Protein AF-A0A1V5IQ50-F1 (afdb_monomer_lite)

Sequence (76 aa):
MERNKWEHTRLIAFEAKVGSHLDYKTLPKSLNDYLPLDGKQTKTKSVEHQQAMEALRKERAEAKARIEQLKKEQQL

Foldseek 3Di:
DVVVVVVVVLVVVLVVPDDPPDDPVPRQPDSCCVPNPVPDNPPPPDPVNVVVVVVVVVVVVVVVVVVVVVVVVVVD

Radius of gyration: 20.82 Å; chains: 1; bounding box: 48×29×55 Å

pLDDT: mean 81.31, std 10.09, range [52.16, 93.88]

Structure (mmCIF, N/CA/C/O backbone):
data_AF-A0A1V5IQ50-F1
#
_entry.id   AF-A0A1V5IQ50-F1
#
loop_
_atom_site.group_PDB
_atom_site.id
_atom_site.type_symbol
_atom_site.label_atom_id
_atom_site.label_alt_id
_atom_site.label_comp_id
_atom_site.label_asym_id
_atom_site.label_entity_id
_atom_site.label_seq_id
_atom_site.pdbx_PDB_ins_code
_atom_site.Cartn_x
_atom_site.Cartn_y
_atom_site.Cartn_z
_atom_site.occupancy
_atom_site.B_iso_or_equiv
_atom_site.auth_seq_id
_atom_site.auth_comp_id
_atom_site.auth_asym_id
_atom_site.auth_atom_id
_atom_site.pdbx_PDB_model_num
ATOM 1 N N . MET A 1 1 ? 22.129 -0.789 -18.954 1.00 61.91 1 MET A N 1
ATOM 2 C CA . MET A 1 1 ? 21.543 0.149 -19.941 1.00 61.91 1 MET A CA 1
ATOM 3 C C . MET A 1 1 ? 20.045 -0.071 -20.109 1.00 61.91 1 MET A C 1
ATOM 5 O O . MET A 1 1 ? 19.305 0.877 -19.907 1.00 61.91 1 MET A O 1
ATOM 9 N N . GLU A 1 2 ? 19.571 -1.283 -20.413 1.00 79.38 2 GLU A N 1
ATOM 10 C CA . GLU A 1 2 ? 18.125 -1.519 -20.596 1.00 79.38 2 GLU A CA 1
ATOM 11 C C . GLU A 1 2 ? 17.313 -1.492 -19.297 1.00 79.38 2 GLU A C 1
ATOM 13 O O . GLU A 1 2 ? 16.255 -0.872 -19.260 1.00 79.38 2 GLU A O 1
ATOM 18 N N . ARG A 1 3 ? 17.830 -2.076 -18.207 1.00 82.69 3 ARG A N 1
ATOM 19 C CA . ARG A 1 3 ? 17.147 -2.069 -16.900 1.00 82.69 3 ARG A CA 1
ATOM 20 C C . ARG A 1 3 ? 16.823 -0.649 -16.417 1.00 82.69 3 ARG A C 1
ATOM 22 O O . ARG A 1 3 ? 15.684 -0.380 -16.063 1.00 82.69 3 ARG A O 1
ATOM 29 N N . ASN A 1 4 ? 17.776 0.278 -16.523 1.00 85.12 4 ASN A N 1
ATOM 30 C CA . ASN A 1 4 ? 17.583 1.679 -16.130 1.00 85.12 4 ASN A CA 1
ATOM 31 C C . ASN A 1 4 ? 16.514 2.387 -16.981 1.00 85.12 4 ASN A C 1
ATOM 33 O O . ASN A 1 4 ? 15.781 3.226 -16.465 1.00 85.12 4 ASN A O 1
ATOM 37 N N . LYS A 1 5 ? 16.399 2.045 -18.276 1.00 89.62 5 LYS A N 1
ATOM 38 C CA . LYS A 1 5 ? 15.335 2.582 -19.142 1.00 89.62 5 LYS A CA 1
ATOM 39 C C . LYS A 1 5 ? 13.965 2.109 -18.661 1.00 89.62 5 LYS A C 1
ATOM 41 O O . LYS A 1 5 ? 13.068 2.925 -18.490 1.00 89.62 5 LYS A O 1
ATOM 46 N N . TRP A 1 6 ? 13.832 0.817 -18.365 1.00 87.81 6 TRP A N 1
ATOM 47 C CA . TRP A 1 6 ? 12.595 0.248 -17.828 1.00 87.81 6 TRP A CA 1
ATOM 48 C C . TRP A 1 6 ? 12.233 0.799 -16.446 1.00 87.81 6 TRP A C 1
ATOM 50 O O . TRP A 1 6 ? 11.064 1.069 -16.185 1.00 87.81 6 TRP A O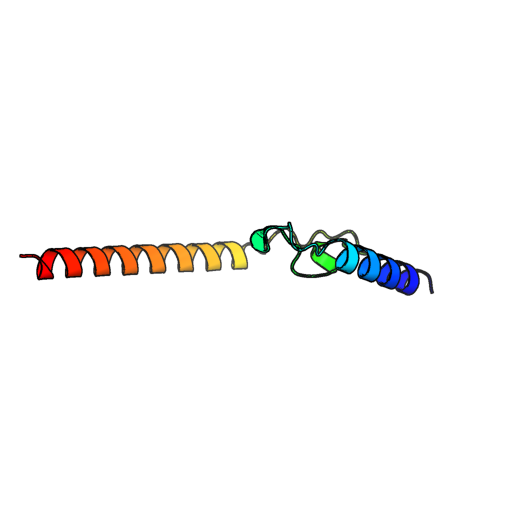 1
ATOM 60 N N . GLU A 1 7 ? 13.217 1.019 -15.574 1.00 88.12 7 GLU A N 1
ATOM 61 C CA . GLU A 1 7 ? 13.007 1.657 -14.270 1.00 88.12 7 GLU A CA 1
ATOM 62 C C . GLU A 1 7 ? 12.504 3.096 -14.410 1.00 88.12 7 GLU A C 1
ATOM 64 O O . GLU A 1 7 ? 11.556 3.478 -13.723 1.00 88.12 7 GLU A O 1
ATOM 69 N N . HIS A 1 8 ? 13.081 3.866 -15.335 1.00 91.25 8 HIS A N 1
ATOM 70 C CA . HIS A 1 8 ? 12.654 5.231 -15.621 1.00 91.25 8 HIS A CA 1
ATOM 71 C C . HIS A 1 8 ? 11.226 5.285 -16.184 1.00 91.25 8 HIS A C 1
ATOM 73 O O . HIS A 1 8 ? 10.384 6.021 -15.675 1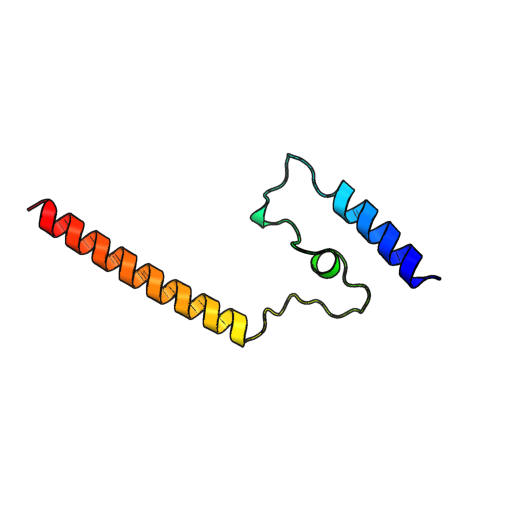.00 91.25 8 HIS A O 1
ATOM 79 N N . THR A 1 9 ? 10.908 4.451 -17.178 1.00 90.94 9 THR A N 1
ATOM 80 C CA . THR A 1 9 ? 9.545 4.357 -17.727 1.00 90.94 9 THR A CA 1
ATOM 81 C C . THR A 1 9 ? 8.537 3.927 -16.662 1.00 90.94 9 THR A C 1
ATOM 83 O O . THR A 1 9 ? 7.432 4.466 -16.596 1.00 90.94 9 THR A O 1
ATOM 86 N N . ARG A 1 10 ? 8.919 2.987 -15.790 1.00 89.81 10 ARG A N 1
ATOM 87 C CA . ARG A 1 10 ? 8.089 2.544 -14.667 1.00 89.81 10 ARG A CA 1
ATOM 88 C C . ARG A 1 10 ? 7.789 3.680 -13.692 1.00 89.81 10 ARG A C 1
ATOM 90 O O . ARG A 1 10 ? 6.660 3.761 -13.216 1.00 89.81 10 ARG A O 1
ATOM 97 N N . LEU A 1 11 ? 8.771 4.532 -13.402 1.00 89.44 11 LEU A N 1
ATOM 98 C CA . LEU A 1 11 ? 8.587 5.699 -12.542 1.00 89.44 11 LEU A CA 1
ATOM 99 C C . LEU A 1 11 ? 7.570 6.672 -13.149 1.00 89.44 11 LEU A C 1
ATOM 101 O O . LEU A 1 11 ? 6.581 6.987 -12.495 1.00 89.44 11 LEU A O 1
ATOM 105 N N . ILE A 1 12 ? 7.749 7.044 -14.420 1.00 90.00 12 ILE A N 1
ATOM 106 C CA . ILE A 1 12 ? 6.822 7.938 -15.135 1.00 90.00 12 ILE A CA 1
ATOM 107 C C . ILE A 1 12 ? 5.396 7.379 -15.099 1.00 90.00 12 ILE A C 1
ATOM 109 O O . ILE A 1 12 ? 4.444 8.084 -14.771 1.00 90.00 12 ILE A O 1
ATOM 113 N N . ALA A 1 13 ? 5.236 6.090 -15.402 1.00 87.88 13 ALA A N 1
ATOM 114 C CA . ALA A 1 13 ? 3.931 5.444 -15.398 1.00 87.88 13 ALA A CA 1
ATOM 115 C C . ALA A 1 13 ? 3.305 5.364 -13.993 1.00 87.88 13 ALA A C 1
ATOM 117 O O . ALA A 1 13 ? 2.081 5.365 -13.879 1.00 87.88 13 ALA A O 1
ATOM 118 N N . PHE A 1 14 ? 4.112 5.253 -12.933 1.00 86.81 14 PHE A N 1
ATOM 119 C CA . PHE A 1 14 ? 3.627 5.242 -11.552 1.00 86.81 14 PHE A CA 1
ATOM 120 C C . PHE A 1 14 ? 3.134 6.624 -11.132 1.00 86.81 14 PHE A C 1
ATOM 122 O O . PHE A 1 14 ? 2.037 6.739 -10.595 1.00 86.81 14 PHE A O 1
ATOM 129 N N . GLU A 1 15 ? 3.904 7.667 -11.431 1.00 85.19 15 GLU A N 1
ATOM 130 C CA . GLU A 1 15 ? 3.544 9.050 -11.117 1.00 85.19 15 GLU A CA 1
ATOM 131 C C . GLU A 1 15 ? 2.300 9.494 -11.891 1.00 85.19 15 GLU A C 1
ATOM 133 O O . GLU A 1 15 ? 1.372 10.040 -11.299 1.00 85.19 15 GLU A O 1
ATOM 138 N N . ALA A 1 16 ? 2.211 9.155 -13.180 1.00 85.81 16 ALA A N 1
ATOM 139 C CA . ALA A 1 16 ? 1.035 9.442 -14.003 1.00 85.81 16 ALA A CA 1
ATOM 140 C C . ALA A 1 16 ? -0.239 8.733 -13.511 1.00 85.81 16 ALA A C 1
ATOM 142 O O . ALA A 1 16 ? -1.349 9.209 -13.748 1.00 85.81 16 ALA A O 1
ATOM 143 N N . LYS A 1 17 ? -0.098 7.590 -12.825 1.00 79.12 17 LYS A N 1
ATOM 144 C CA . LYS A 1 17 ? -1.232 6.859 -12.256 1.00 79.12 17 LYS A CA 1
ATOM 145 C C . LYS A 1 17 ? -1.815 7.559 -11.032 1.00 79.12 17 LYS A C 1
ATOM 147 O O . LYS A 1 17 ? -2.985 7.342 -10.744 1.00 79.12 17 LYS A O 1
ATOM 152 N N . VAL A 1 18 ? -1.057 8.368 -10.296 1.00 72.56 18 VAL A N 1
ATOM 153 C CA . VAL A 1 18 ? -1.550 9.021 -9.074 1.00 72.56 18 VAL A CA 1
ATOM 154 C C . VAL A 1 18 ? -2.383 10.254 -9.447 1.00 72.56 18 VAL A C 1
ATOM 156 O O . VAL A 1 18 ? -1.906 11.382 -9.462 1.00 72.56 18 VAL A O 1
ATOM 159 N N . GLY A 1 19 ? -3.657 10.027 -9.768 1.00 72.81 19 GLY A N 1
ATOM 160 C CA . GLY A 1 19 ? -4.666 11.074 -9.942 1.00 72.81 19 GLY A CA 1
ATOM 161 C C . GLY A 1 19 ? -5.492 11.301 -8.672 1.00 72.81 19 GLY A C 1
ATOM 162 O O . GLY A 1 19 ? -5.725 10.372 -7.901 1.00 72.81 19 GLY A O 1
ATOM 163 N N . SER A 1 20 ? -6.008 12.519 -8.482 1.00 64.50 20 SER A N 1
ATOM 164 C CA . SER A 1 20 ? -6.843 12.904 -7.324 1.00 64.50 20 SER A CA 1
ATOM 165 C C . SER A 1 20 ? -8.144 12.100 -7.169 1.00 64.50 20 SER A C 1
ATOM 167 O O . SER A 1 20 ? -8.760 12.125 -6.108 1.00 64.50 20 SER A O 1
ATOM 169 N N . HIS A 1 21 ? -8.560 11.383 -8.214 1.00 77.44 21 HIS A N 1
ATOM 170 C CA . HIS A 1 21 ? -9.786 10.586 -8.263 1.00 77.44 21 HIS A CA 1
ATOM 171 C C . HIS A 1 21 ? -9.615 9.145 -7.745 1.00 77.44 21 HIS A C 1
ATOM 173 O O . HIS A 1 21 ? -10.584 8.387 -7.736 1.00 77.44 21 HIS A O 1
ATOM 179 N N . LEU A 1 22 ? -8.404 8.735 -7.356 1.00 76.00 22 LEU A N 1
ATOM 180 C CA . LEU A 1 22 ? -8.119 7.356 -6.956 1.00 76.00 22 LEU A CA 1
ATOM 181 C C . LEU A 1 22 ? -8.185 7.153 -5.441 1.00 76.00 22 LEU A C 1
ATOM 183 O O . LEU A 1 22 ? -7.687 7.961 -4.659 1.00 76.00 22 LEU A O 1
ATOM 187 N N . ASP A 1 23 ? -8.747 6.014 -5.030 1.00 79.31 23 ASP A N 1
ATOM 188 C CA . ASP A 1 23 ? -8.729 5.576 -3.635 1.00 79.31 23 ASP A CA 1
ATOM 189 C C . ASP A 1 23 ? -7.307 5.161 -3.241 1.00 79.31 23 ASP A C 1
ATOM 191 O O . ASP A 1 23 ? -6.756 4.180 -3.757 1.00 79.31 23 ASP A O 1
ATOM 195 N N . TYR A 1 24 ? -6.737 5.880 -2.272 1.00 76.44 24 TYR A N 1
ATOM 196 C CA . TYR A 1 24 ? -5.406 5.635 -1.721 1.00 76.44 24 TYR A CA 1
ATOM 197 C C . TYR A 1 24 ? -5.196 4.188 -1.254 1.00 76.44 24 TYR A C 1
ATOM 199 O O . TYR A 1 24 ? -4.067 3.699 -1.259 1.00 76.44 24 TYR A O 1
ATOM 207 N N . LYS A 1 25 ? -6.261 3.472 -0.871 1.00 79.81 25 LYS A N 1
ATOM 208 C CA . LYS A 1 25 ? -6.173 2.069 -0.432 1.00 79.81 25 LYS A CA 1
ATOM 209 C C . LYS A 1 25 ? -5.869 1.100 -1.569 1.00 79.81 25 LYS A C 1
ATOM 211 O O . LYS A 1 25 ? -5.349 0.014 -1.317 1.00 79.81 25 LYS A O 1
ATOM 216 N N . THR A 1 26 ? -6.215 1.478 -2.795 1.00 77.25 26 THR A N 1
ATOM 217 C CA . THR A 1 26 ? -6.042 0.657 -4.001 1.00 77.25 26 THR A CA 1
ATOM 218 C C . THR A 1 26 ? -4.742 0.964 -4.741 1.00 77.25 26 THR A C 1
ATOM 220 O O . THR A 1 26 ? -4.338 0.210 -5.631 1.00 77.25 26 THR A O 1
ATOM 223 N N . LEU A 1 27 ? -4.065 2.054 -4.365 1.00 81.75 27 LEU A N 1
ATOM 224 C CA . LEU A 1 27 ? -2.808 2.456 -4.975 1.00 81.75 27 LEU A CA 1
ATOM 225 C C . LEU A 1 27 ? -1.668 1.491 -4.596 1.00 81.75 27 LEU A C 1
ATOM 227 O O . LEU A 1 27 ? -1.579 1.036 -3.450 1.00 81.75 27 LEU A O 1
ATOM 231 N N . PRO A 1 28 ? -0.770 1.175 -5.548 1.00 81.56 28 PRO A N 1
ATOM 232 C CA . PRO A 1 28 ? 0.430 0.414 -5.243 1.00 81.56 28 PRO A CA 1
ATOM 233 C C . PRO A 1 28 ? 1.327 1.215 -4.296 1.00 81.56 28 PRO A C 1
ATOM 235 O O . PRO A 1 28 ? 1.549 2.406 -4.497 1.00 81.56 28 PRO A O 1
ATOM 238 N N . LYS A 1 29 ? 1.856 0.553 -3.264 1.00 81.06 29 LYS A N 1
ATOM 239 C CA . LYS A 1 29 ? 2.681 1.195 -2.226 1.00 81.06 29 LYS A CA 1
ATOM 240 C C . LYS A 1 29 ? 4.133 1.397 -2.651 1.00 81.06 29 LYS A C 1
ATOM 242 O O . LYS A 1 29 ? 4.842 2.194 -2.049 1.00 81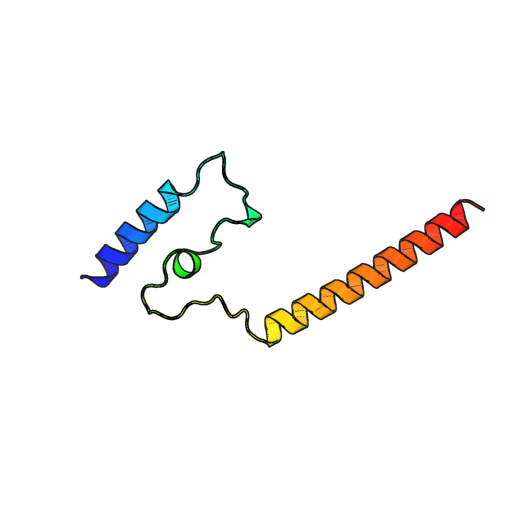.06 29 LYS A O 1
ATOM 247 N N . SER A 1 30 ? 4.578 0.656 -3.661 1.00 82.38 30 SER A N 1
ATOM 248 C CA . SER A 1 30 ? 5.930 0.734 -4.201 1.00 82.38 30 SER A CA 1
ATOM 249 C C . SER A 1 30 ? 5.931 0.528 -5.717 1.00 82.38 30 SER A C 1
ATOM 251 O O . SER A 1 30 ? 5.012 -0.077 -6.277 1.00 82.38 30 SER A O 1
ATOM 253 N N . LEU A 1 31 ? 6.998 0.978 -6.389 1.00 82.56 31 LEU A N 1
ATOM 254 C CA . LEU A 1 31 ? 7.202 0.736 -7.824 1.00 82.56 31 LEU A CA 1
ATOM 255 C C . LEU A 1 31 ? 7.248 -0.762 -8.161 1.00 82.56 31 LEU A C 1
ATOM 257 O O . LEU A 1 31 ? 6.787 -1.164 -9.226 1.00 82.56 31 LEU A O 1
ATOM 261 N N . ASN A 1 32 ? 7.771 -1.591 -7.252 1.00 82.44 32 ASN A N 1
ATOM 262 C CA . ASN A 1 32 ? 7.802 -3.045 -7.425 1.00 82.44 32 ASN A CA 1
ATOM 263 C C . ASN A 1 32 ? 6.404 -3.670 -7.322 1.00 82.44 32 ASN A C 1
ATOM 265 O O . ASN A 1 32 ? 6.113 -4.603 -8.065 1.00 82.44 32 ASN A O 1
ATOM 269 N N . ASP A 1 33 ? 5.522 -3.131 -6.474 1.00 79.56 33 ASP A N 1
ATOM 270 C CA . ASP A 1 33 ? 4.120 -3.569 -6.410 1.00 79.56 33 ASP A CA 1
ATOM 271 C C . ASP A 1 33 ? 3.309 -3.096 -7.624 1.00 79.56 33 ASP A C 1
ATOM 273 O O . ASP A 1 33 ? 2.320 -3.730 -8.000 1.00 79.56 33 ASP A O 1
ATOM 277 N N . TYR A 1 34 ? 3.711 -1.971 -8.224 1.00 83.38 34 TYR A N 1
ATOM 278 C CA . TYR A 1 34 ? 3.089 -1.426 -9.426 1.00 83.38 34 TYR A CA 1
ATOM 279 C C . TYR A 1 34 ? 3.453 -2.219 -10.684 1.00 83.38 34 TYR A C 1
ATOM 281 O O . TYR A 1 34 ? 2.561 -2.638 -11.421 1.00 83.38 34 TYR A O 1
ATOM 289 N N . LEU A 1 35 ? 4.751 -2.434 -10.914 1.00 84.81 35 LEU A N 1
ATOM 290 C CA . LEU A 1 35 ? 5.273 -3.200 -12.041 1.00 84.81 35 LEU A CA 1
ATOM 291 C C . LEU A 1 35 ? 6.594 -3.892 -11.638 1.00 84.81 35 LEU A C 1
ATOM 293 O O . LEU A 1 35 ? 7.659 -3.256 -11.631 1.00 84.81 35 LEU A O 1
ATOM 297 N N . PRO A 1 36 ? 6.559 -5.187 -11.285 1.00 84.56 36 PRO A N 1
ATOM 298 C CA . PRO A 1 36 ? 7.758 -5.930 -10.916 1.00 84.56 36 PRO A CA 1
ATOM 299 C C . PRO A 1 36 ? 8.571 -6.292 -12.165 1.00 84.56 36 PRO A C 1
ATOM 301 O O . PRO A 1 36 ? 8.117 -7.062 -13.007 1.00 84.56 36 PRO A O 1
ATOM 304 N N . LEU A 1 37 ? 9.791 -5.757 -12.273 1.00 82.00 37 LEU A N 1
ATOM 305 C CA . LEU A 1 37 ? 10.693 -6.028 -13.403 1.00 82.00 37 LEU A CA 1
ATOM 306 C C . LEU A 1 37 ? 11.345 -7.417 -13.323 1.00 82.00 37 LEU A C 1
ATOM 308 O O . LEU A 1 37 ? 11.651 -8.012 -14.348 1.00 82.00 37 LEU A O 1
ATOM 312 N N . ASP A 1 38 ? 11.509 -7.957 -12.114 1.00 80.19 38 ASP A N 1
ATOM 313 C CA . ASP A 1 38 ? 12.147 -9.259 -11.882 1.00 80.19 38 ASP A CA 1
ATOM 314 C C . ASP A 1 38 ? 11.138 -10.432 -11.904 1.00 80.19 38 ASP A C 1
ATOM 316 O O . ASP A 1 38 ? 11.430 -11.520 -11.412 1.00 80.19 38 ASP A O 1
ATOM 320 N N . GLY A 1 39 ? 9.913 -10.213 -12.409 1.00 70.12 39 GLY A N 1
ATOM 321 C CA . GLY A 1 39 ? 8.869 -11.240 -12.581 1.00 70.12 39 GLY A CA 1
ATOM 322 C C . GLY A 1 39 ? 8.262 -11.803 -11.286 1.00 70.12 39 GLY A C 1
ATOM 323 O O . GLY A 1 39 ? 7.230 -12.470 -11.317 1.00 70.12 39 GLY A O 1
ATOM 324 N N . LYS A 1 40 ? 8.853 -11.511 -10.127 1.00 67.38 40 LYS A N 1
ATOM 325 C CA . LYS A 1 40 ? 8.327 -11.904 -8.819 1.00 67.38 40 LYS A CA 1
ATOM 326 C C . LYS A 1 40 ? 7.273 -10.895 -8.374 1.00 67.38 40 LYS A C 1
ATOM 328 O O . LYS A 1 40 ? 7.604 -9.787 -7.958 1.00 67.38 40 LYS A O 1
ATOM 333 N N . GLN A 1 41 ? 5.997 -11.272 -8.440 1.00 60.78 41 GLN A N 1
ATOM 334 C CA . GLN A 1 41 ? 4.959 -10.519 -7.742 1.00 60.78 41 GLN A CA 1
ATOM 335 C C . GLN A 1 41 ? 5.148 -10.688 -6.231 1.00 60.78 41 GLN A C 1
ATOM 337 O O . GLN A 1 41 ? 4.974 -11.774 -5.691 1.00 60.78 41 GLN A O 1
ATOM 342 N N . THR A 1 42 ? 5.421 -9.589 -5.534 1.00 62.09 42 THR A N 1
ATOM 343 C CA . THR A 1 42 ? 5.448 -9.475 -4.062 1.00 62.09 42 THR A CA 1
ATOM 344 C C . THR A 1 42 ? 4.066 -9.652 -3.412 1.00 62.09 42 THR A C 1
ATOM 346 O O . THR A 1 42 ? 3.910 -9.457 -2.208 1.00 62.09 42 THR A O 1
ATOM 349 N N . LYS A 1 43 ? 3.032 -10.010 -4.190 1.00 58.22 43 LYS A N 1
ATOM 350 C CA . LYS A 1 43 ? 1.631 -10.035 -3.741 1.00 58.22 43 LYS A CA 1
ATOM 351 C C . LYS A 1 43 ? 1.307 -11.155 -2.759 1.00 58.22 43 LYS A C 1
ATOM 353 O O . LYS A 1 43 ? 0.329 -11.030 -2.022 1.00 58.22 43 LYS A O 1
ATOM 358 N N . THR A 1 44 ? 2.126 -12.194 -2.660 1.00 55.97 44 THR A N 1
ATOM 359 C CA . THR A 1 44 ? 2.097 -13.073 -1.492 1.00 55.97 44 THR A CA 1
ATOM 360 C C . THR A 1 44 ? 2.777 -12.340 -0.345 1.00 55.97 44 THR A C 1
ATOM 362 O O . THR A 1 44 ? 3.966 -12.506 -0.089 1.00 55.97 44 THR A O 1
ATOM 365 N N . LYS A 1 45 ? 1.999 -11.515 0.371 1.00 60.97 45 LYS A N 1
ATOM 366 C CA . LYS A 1 45 ? 2.307 -11.179 1.767 1.00 60.97 45 LYS A CA 1
ATOM 367 C C . LYS A 1 45 ? 2.773 -12.472 2.424 1.00 60.97 45 LYS A C 1
ATOM 369 O O . LYS A 1 45 ? 2.005 -13.441 2.384 1.00 60.97 45 LYS A O 1
ATOM 374 N N . SER A 1 46 ? 4.010 -12.499 2.924 1.00 67.88 46 SER A N 1
ATOM 375 C CA . SER A 1 46 ? 4.586 -13.699 3.532 1.00 67.88 46 SER A CA 1
ATOM 376 C C . SER A 1 46 ? 3.587 -14.288 4.527 1.00 67.88 46 SER A C 1
ATOM 378 O O . SER A 1 46 ? 2.802 -13.551 5.132 1.00 67.88 46 SER A O 1
ATOM 380 N N . VAL A 1 47 ? 3.574 -15.613 4.674 1.00 73.75 47 VAL A N 1
ATOM 381 C CA . VAL A 1 47 ? 2.673 -16.297 5.618 1.00 73.75 47 VAL A CA 1
ATOM 382 C C . VAL A 1 47 ? 2.752 -15.640 7.004 1.00 73.75 47 VAL A C 1
ATOM 384 O O . VAL A 1 47 ? 1.728 -15.362 7.620 1.00 73.75 47 VAL A O 1
ATOM 387 N N . GLU A 1 48 ? 3.956 -15.244 7.412 1.00 74.56 48 GLU A N 1
ATOM 388 C CA . GLU A 1 48 ? 4.238 -14.480 8.630 1.00 74.56 48 GLU A CA 1
ATOM 389 C C . GLU A 1 48 ? 3.503 -13.131 8.692 1.00 74.56 48 GLU A C 1
ATOM 391 O O . GLU A 1 48 ? 2.886 -12.802 9.702 1.00 74.56 48 GLU A O 1
ATOM 396 N N . HIS A 1 49 ? 3.498 -12.348 7.608 1.00 75.94 49 HIS A N 1
ATOM 397 C CA . HIS A 1 49 ? 2.760 -11.084 7.561 1.00 75.94 49 HIS A CA 1
ATOM 398 C C . HIS A 1 49 ? 1.245 -11.304 7.663 1.00 75.94 49 HIS A C 1
ATOM 400 O O . HIS A 1 49 ? 0.538 -10.486 8.252 1.00 75.94 49 HIS A O 1
ATOM 406 N N . GLN A 1 50 ? 0.721 -12.392 7.095 1.00 80.00 50 GLN A N 1
ATOM 407 C CA . GLN A 1 50 ? -0.704 -12.713 7.205 1.00 80.00 50 GLN A CA 1
ATOM 408 C C . GLN A 1 50 ? -1.076 -13.102 8.638 1.00 80.00 50 GLN A C 1
ATOM 410 O O . GLN A 1 50 ? -2.049 -12.566 9.170 1.00 80.00 50 GLN A O 1
ATOM 415 N N . GLN A 1 51 ? -0.258 -13.939 9.278 1.00 84.75 51 GLN A N 1
ATOM 416 C CA . GLN A 1 51 ? -0.423 -14.338 10.677 1.00 84.75 51 GLN A CA 1
ATOM 417 C C . GLN A 1 51 ? -0.331 -13.137 11.628 1.00 84.75 51 GLN A C 1
ATOM 419 O O . GLN A 1 51 ? -1.196 -12.963 12.486 1.00 84.75 51 GLN A O 1
ATOM 424 N N . ALA A 1 52 ? 0.646 -12.246 11.429 1.00 83.38 52 ALA A N 1
ATOM 425 C CA . ALA A 1 52 ? 0.778 -11.020 12.217 1.00 83.38 52 ALA A CA 1
ATOM 426 C C . ALA A 1 52 ? -0.452 -10.106 12.069 1.00 83.38 52 ALA A C 1
ATOM 428 O O . ALA A 1 52 ? -0.973 -9.574 13.049 1.00 83.38 52 ALA A O 1
ATOM 429 N N . MET A 1 53 ? -0.969 -9.955 10.846 1.00 84.81 53 MET A N 1
ATOM 430 C CA . MET A 1 53 ? -2.182 -9.171 10.599 1.00 84.81 53 MET A CA 1
ATOM 431 C C . MET A 1 53 ? -3.433 -9.801 11.220 1.00 84.81 53 MET A C 1
ATOM 433 O O . MET A 1 53 ? -4.347 -9.075 11.608 1.00 84.81 53 MET A O 1
ATOM 437 N N . GLU A 1 54 ? -3.509 -11.128 11.296 1.00 88.88 54 GLU A N 1
ATOM 438 C CA . GLU A 1 54 ? -4.614 -11.827 11.951 1.00 88.88 54 GLU A CA 1
ATOM 439 C C . GLU A 1 54 ? -4.572 -11.662 13.475 1.00 88.88 54 GLU A C 1
ATOM 441 O O . GLU A 1 54 ? -5.600 -11.342 14.074 1.00 88.88 54 GLU A O 1
ATOM 446 N N . ALA A 1 55 ? -3.391 -11.774 14.088 1.00 91.44 55 ALA A N 1
ATOM 447 C CA . ALA A 1 55 ? -3.201 -11.512 15.515 1.00 91.44 55 ALA A CA 1
ATOM 448 C C . ALA A 1 55 ? -3.657 -10.092 15.896 1.00 91.44 55 ALA A C 1
ATOM 450 O O . ALA A 1 55 ? -4.481 -9.923 16.794 1.00 91.44 55 ALA A O 1
ATOM 451 N N . LEU A 1 56 ? -3.237 -9.080 15.126 1.00 90.69 56 LEU A N 1
ATOM 452 C CA . LEU A 1 56 ? -3.656 -7.689 15.336 1.00 90.69 56 LEU A CA 1
ATOM 453 C C . LEU A 1 56 ? -5.171 -7.485 15.183 1.00 90.69 56 LEU A C 1
ATOM 455 O O . LEU A 1 56 ? -5.755 -6.608 15.822 1.00 90.69 56 LEU A O 1
ATOM 459 N N . ARG A 1 57 ? -5.837 -8.263 14.318 1.00 91.38 57 ARG A N 1
ATOM 460 C CA . ARG A 1 57 ? -7.302 -8.203 14.184 1.00 91.38 57 ARG A CA 1
ATOM 461 C C . ARG A 1 57 ? -8.005 -8.761 15.417 1.00 91.38 57 ARG A C 1
ATOM 463 O O . ARG A 1 57 ? -8.990 -8.156 15.836 1.00 91.38 57 ARG A O 1
ATOM 470 N N . LYS A 1 58 ? -7.510 -9.866 15.983 1.00 93.81 58 LYS A N 1
ATOM 471 C CA . LYS A 1 58 ? -8.064 -10.462 17.210 1.00 93.81 58 LYS A CA 1
ATOM 472 C C . LYS A 1 58 ? -7.923 -9.510 18.395 1.00 93.81 58 LYS A C 1
ATOM 474 O O . LYS A 1 58 ? -8.929 -9.171 19.008 1.00 93.81 58 LYS A O 1
ATOM 479 N N . GLU A 1 59 ? -6.727 -8.964 18.608 1.00 92.25 59 GLU A N 1
ATOM 480 C CA . GLU A 1 59 ? -6.460 -8.001 19.686 1.00 92.25 59 GLU A CA 1
ATOM 481 C C . GLU A 1 59 ? -7.394 -6.778 19.612 1.00 92.25 59 GLU A C 1
ATOM 483 O O . GLU A 1 59 ? -8.009 -6.373 20.600 1.00 92.25 59 GLU A O 1
ATOM 488 N N . ARG A 1 60 ? -7.584 -6.215 18.410 1.00 91.81 60 ARG A N 1
ATOM 489 C CA . ARG A 1 60 ? -8.506 -5.086 18.204 1.00 91.81 60 ARG A CA 1
ATOM 490 C C . ARG A 1 60 ? -9.964 -5.445 18.482 1.00 91.81 60 ARG A C 1
ATOM 492 O O . ARG A 1 60 ? -10.703 -4.593 18.975 1.00 91.81 60 ARG A O 1
ATOM 499 N N . ALA A 1 61 ? -10.395 -6.656 18.133 1.00 93.12 61 ALA A N 1
ATOM 500 C CA . ALA A 1 61 ? -11.759 -7.109 18.387 1.00 93.12 61 ALA A CA 1
ATOM 501 C C . ALA A 1 61 ? -12.022 -7.261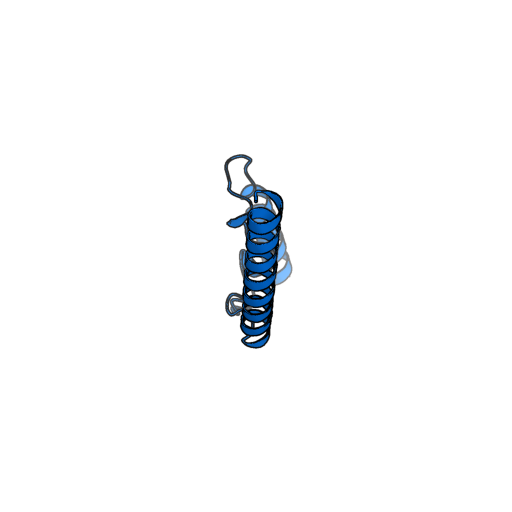 19.892 1.00 93.12 61 ALA A C 1
ATOM 503 O O . ALA A 1 61 ? -13.042 -6.776 20.380 1.00 93.12 61 ALA A O 1
ATOM 504 N N . GLU A 1 62 ? -11.076 -7.843 20.627 1.00 93.88 62 GLU A N 1
ATOM 505 C CA . GLU A 1 62 ? -11.146 -7.993 22.084 1.00 93.88 62 GLU A CA 1
ATOM 506 C C . GLU A 1 62 ? -11.161 -6.635 22.793 1.00 93.88 62 GLU A C 1
ATOM 508 O O . GLU A 1 62 ? -12.032 -6.375 23.626 1.00 93.88 62 GLU A O 1
ATOM 513 N N . ALA A 1 63 ? -10.266 -5.720 22.407 1.00 91.81 63 ALA A N 1
ATOM 514 C CA . ALA A 1 63 ? -10.244 -4.362 22.947 1.00 91.81 63 ALA A CA 1
ATOM 515 C C . ALA A 1 63 ? -11.570 -3.627 22.691 1.00 91.81 63 ALA A C 1
ATOM 517 O O . ALA A 1 63 ? -12.110 -2.975 23.586 1.00 91.81 63 ALA A O 1
ATOM 518 N N . LYS A 1 64 ? -12.136 -3.765 21.485 1.00 92.81 64 LYS A N 1
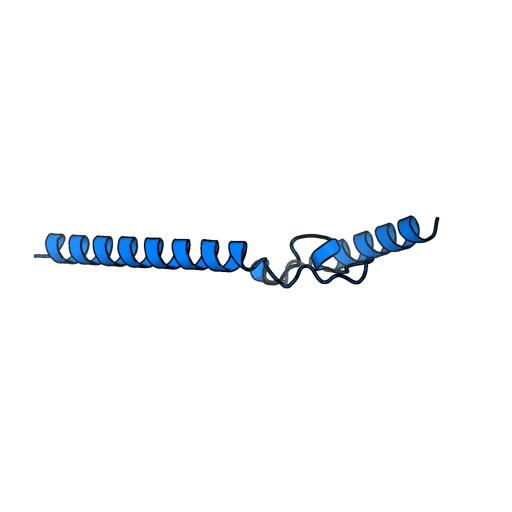ATOM 519 C CA . LYS A 1 64 ? -13.426 -3.161 21.139 1.00 92.81 64 LYS A CA 1
ATOM 520 C C . LYS A 1 64 ? -14.569 -3.742 21.976 1.00 92.81 64 LYS A C 1
ATOM 522 O O . LYS A 1 64 ? -15.380 -2.969 22.478 1.00 92.81 64 LYS A O 1
ATOM 527 N N . ALA A 1 65 ? -14.613 -5.063 22.153 1.00 93.12 65 ALA A N 1
ATOM 528 C CA . ALA A 1 65 ? -15.620 -5.726 22.978 1.00 93.12 65 ALA A CA 1
ATOM 529 C C . ALA A 1 65 ? -15.539 -5.271 24.444 1.00 93.12 65 ALA A C 1
ATOM 531 O O . ALA A 1 65 ? -16.561 -4.954 25.049 1.00 93.12 65 ALA A O 1
ATOM 532 N N . ARG A 1 66 ? -14.323 -5.144 24.988 1.00 91.50 66 ARG A N 1
ATOM 533 C CA . ARG A 1 66 ? -14.097 -4.652 26.353 1.00 91.50 66 ARG A CA 1
ATOM 534 C C . ARG A 1 66 ? -14.546 -3.202 26.532 1.00 91.50 66 ARG A C 1
ATOM 536 O O . ARG A 1 66 ? -15.187 -2.875 27.524 1.00 91.50 66 ARG A O 1
ATOM 543 N N . ILE A 1 67 ? -14.262 -2.335 25.560 1.00 91.75 67 ILE A N 1
ATOM 544 C CA . ILE A 1 67 ? -14.751 -0.946 25.565 1.00 91.75 67 ILE A CA 1
ATOM 545 C C . ILE A 1 67 ? -16.283 -0.909 25.513 1.00 91.75 67 ILE A C 1
ATOM 547 O O . ILE A 1 67 ? -16.902 -0.080 26.175 1.00 91.75 67 ILE A O 1
ATOM 551 N N . GLU A 1 68 ? -16.908 -1.785 24.727 1.00 91.06 68 GLU A N 1
ATOM 55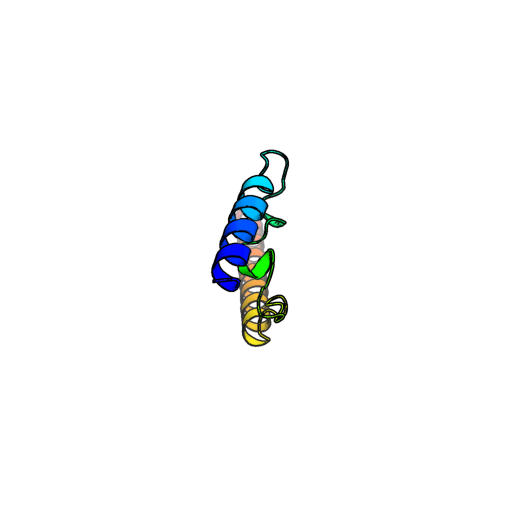2 C CA . GLU A 1 68 ? -18.366 -1.854 24.629 1.00 91.06 68 GLU A CA 1
ATOM 553 C C . GLU A 1 68 ? -19.015 -2.316 25.942 1.00 91.06 68 GLU A C 1
ATOM 555 O O . GLU A 1 68 ? -20.040 -1.763 26.336 1.00 91.06 68 GLU A O 1
ATOM 560 N N . GLN A 1 69 ? -18.404 -3.274 26.643 1.00 90.81 69 GLN A N 1
ATOM 561 C CA . GLN A 1 69 ? -18.841 -3.704 27.976 1.00 90.81 69 GLN A CA 1
ATOM 562 C C . GLN A 1 69 ? -18.749 -2.563 28.994 1.00 90.81 69 GLN A C 1
ATOM 564 O O . GLN A 1 69 ? -19.750 -2.239 29.626 1.00 90.81 69 GLN A O 1
ATOM 569 N N . LEU A 1 70 ? -17.606 -1.874 29.061 1.00 89.19 70 LEU A N 1
ATOM 570 C CA . LEU A 1 70 ? -17.421 -0.722 29.953 1.00 89.19 70 LEU A CA 1
ATOM 571 C C . LEU A 1 70 ? -18.432 0.401 29.674 1.00 89.19 70 LEU A C 1
ATOM 573 O O . LEU A 1 70 ? -18.931 1.034 30.598 1.00 89.19 70 LEU A O 1
ATOM 577 N N . LYS A 1 71 ? -18.772 0.645 28.402 1.00 88.06 71 LYS A N 1
ATOM 578 C CA . LYS A 1 71 ? -19.813 1.619 28.037 1.00 88.06 71 LYS A CA 1
ATOM 579 C C . LYS A 1 71 ? -21.204 1.208 28.515 1.00 88.06 71 LYS A C 1
ATOM 581 O O . LYS A 1 71 ? -21.968 2.083 28.901 1.00 88.06 71 LYS A O 1
ATOM 586 N N . LYS A 1 72 ? -21.539 -0.086 28.474 1.00 85.31 72 LYS A N 1
ATOM 587 C CA . LYS A 1 72 ? -22.822 -0.603 28.979 1.00 85.31 72 LYS A CA 1
ATOM 588 C C . LYS A 1 72 ? -22.899 -0.502 30.502 1.00 85.31 72 LYS A C 1
ATOM 590 O O . LYS A 1 72 ? -23.939 -0.120 31.017 1.00 85.31 72 LYS A O 1
ATOM 595 N N . GLU A 1 73 ? -21.799 -0.777 31.198 1.00 80.50 73 GLU A N 1
ATOM 596 C CA . GLU A 1 73 ? -21.696 -0.629 32.657 1.00 80.50 73 GLU A CA 1
ATOM 597 C C . GLU A 1 73 ? -21.786 0.834 33.113 1.00 80.50 73 GLU A C 1
ATOM 599 O O . GLU A 1 73 ? -22.367 1.099 34.153 1.00 80.50 73 GLU A O 1
ATOM 604 N N . GLN A 1 74 ? -21.264 1.790 32.336 1.00 74.00 74 GLN A N 1
ATOM 605 C CA . GLN A 1 74 ? -21.377 3.229 32.634 1.00 74.00 74 GLN A CA 1
ATOM 606 C C . GLN A 1 74 ? -22.753 3.840 32.312 1.00 74.00 74 GLN A C 1
ATOM 608 O O . GLN A 1 74 ? -23.009 4.983 32.686 1.00 74.00 74 GLN A O 1
ATOM 613 N N . GLN A 1 75 ? -23.603 3.135 31.561 1.00 66.44 75 GLN A N 1
ATOM 614 C CA . GLN A 1 75 ? -24.959 3.581 31.209 1.00 66.44 75 GLN A CA 1
ATOM 615 C C . GLN A 1 75 ? -26.046 3.003 32.134 1.00 66.44 75 GLN A C 1
ATOM 617 O O . GLN A 1 75 ? -27.213 3.363 31.973 1.00 66.44 75 GLN A O 1
ATOM 622 N N . LEU A 1 76 ? -25.665 2.125 33.067 1.00 52.16 76 LEU A N 1
ATOM 623 C CA . LEU A 1 76 ? -26.478 1.602 34.172 1.00 52.16 76 LEU A CA 1
ATOM 624 C C . LEU A 1 76 ? -26.196 2.397 35.452 1.00 52.16 76 LEU A C 1
ATOM 626 O O . LEU A 1 76 ? -27.162 2.587 36.223 1.00 52.16 76 LEU A O 1
#

Secondary structure (DSSP, 8-state):
-HHHHHHHHHHHHHHHH--TTS-TTTS-SSHHHH--TTS--TTS--HHHHHHHHHHHHHHHHHHHHHHHHHHHTT-